Protein AF-A0A1I4P5F8-F1 (afdb_monomer)

Sequence (119 aa):
MKHSLLSLALTGASFCAFPVMANEITGAVLLTMISGQSYDCVQGQIPLEWHVSEISPDATTVGYTAVVRGKTVAAEYEITSNGRLSSDGYGAERIVEQNPDGSLTVTRADGKAMVCISR

Solvent-accessible surface area (backbone atoms only — not comparable to full-atom values): 6926 Å² total; per-residue (Å²): 141,80,90,81,83,85,79,81,81,81,79,77,79,78,74,77,76,69,79,75,68,62,43,78,49,40,36,72,64,36,49,65,69,44,40,56,34,40,24,52,26,35,45,87,89,44,62,28,40,42,36,31,42,74,61,59,100,82,56,61,56,43,51,32,38,35,34,49,87,89,42,80,46,78,52,57,26,40,54,45,99,80,31,31,45,18,69,67,91,78,67,50,43,37,50,37,25,45,37,88,88,68,32,34,41,43,32,39,71,87,71,55,50,30,46,28,36,77,109

Nearest PDB structures (foldseek):
  2o62-assembly2_B  TM=4.587E-01  e=2.966E-01  Nostoc punctiforme PCC 73102
  6uxd-assembly2_B  TM=4.307E-01  e=2.530E-01  Chl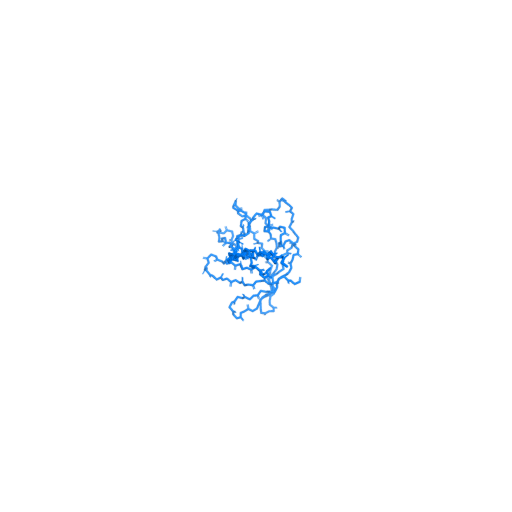amydia trachomatis L2/434/Bu
  2o62-assembly1_A  TM=3.510E-01  e=2.530E-01  Nostoc punctiforme PCC 73102
  5ixg-assembly1_A  TM=3.265E-01  e=4.175E+00  Burkholderia cenocepacia PC184
  7sa7-assembly1_A  TM=2.501E-01  e=3.379E+00  Homo sapiens

Organism: NCBI:txid254406

Structure (mmCIF, N/CA/C/O backbone):
data_AF-A0A1I4P5F8-F1
#
_entry.id   AF-A0A1I4P5F8-F1
#
loop_
_atom_site.group_PDB
_atom_site.id
_atom_site.type_symbol
_atom_site.label_atom_id
_atom_site.label_alt_id
_atom_site.label_comp_id
_atom_site.label_asym_id
_atom_site.label_entity_id
_atom_site.label_seq_id
_atom_site.pdbx_PDB_ins_code
_atom_site.Cartn_x
_atom_site.Cartn_y
_atom_site.Cartn_z
_atom_site.occupancy
_atom_site.B_iso_or_equiv
_atom_site.auth_seq_id
_atom_site.auth_comp_id
_atom_site.auth_asym_id
_atom_site.auth_atom_id
_atom_site.pdbx_PDB_model_num
ATOM 1 N N . MET A 1 1 ? -6.225 63.981 -40.817 1.00 42.44 1 MET A N 1
ATOM 2 C CA . MET A 1 1 ? -5.549 62.910 -41.591 1.00 42.44 1 MET A CA 1
ATOM 3 C C . MET A 1 1 ? -4.356 62.487 -40.743 1.00 42.44 1 MET A C 1
ATOM 5 O O . MET A 1 1 ? -3.586 63.361 -40.403 1.00 42.44 1 MET A O 1
ATOM 9 N N . LYS A 1 2 ? -4.180 61.266 -40.242 1.00 41.12 2 LYS A N 1
ATOM 10 C CA . LYS A 1 2 ? -4.348 59.945 -40.846 1.00 41.12 2 LYS A CA 1
ATOM 11 C C . LYS A 1 2 ? -4.390 58.941 -39.675 1.00 41.12 2 LYS A C 1
ATOM 13 O 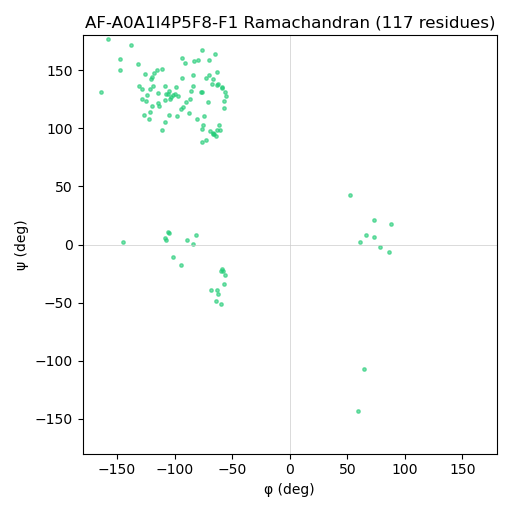O . LYS A 1 2 ? -3.564 59.034 -38.775 1.00 41.12 2 LYS A O 1
ATOM 18 N N . HIS A 1 3 ? -5.380 58.055 -39.669 1.00 40.22 3 HIS A N 1
ATOM 19 C CA . HIS A 1 3 ? -5.518 56.980 -38.686 1.00 40.22 3 HIS A CA 1
ATOM 20 C C . HIS A 1 3 ? -4.515 55.873 -39.034 1.00 40.22 3 HIS A C 1
ATOM 22 O O . HIS A 1 3 ? -4.489 55.451 -40.189 1.00 40.22 3 HIS A O 1
ATOM 28 N N . SER A 1 4 ? -3.736 55.388 -38.066 1.00 47.16 4 SER A N 1
ATOM 29 C CA . SER A 1 4 ? -3.004 54.123 -38.201 1.00 47.16 4 SER A CA 1
ATOM 30 C C . SER A 1 4 ? -3.337 53.222 -37.020 1.00 47.16 4 SER A C 1
ATOM 32 O O . SER A 1 4 ? -3.013 53.513 -35.872 1.00 47.16 4 SER A O 1
ATOM 34 N N . LEU A 1 5 ? -4.052 52.156 -37.357 1.00 46.88 5 LEU A N 1
ATOM 35 C CA . LEU A 1 5 ? -4.568 51.098 -36.503 1.00 46.88 5 LEU A CA 1
ATOM 36 C C . LEU A 1 5 ? -3.419 50.205 -36.011 1.00 46.88 5 LEU A C 1
ATOM 38 O O . LEU A 1 5 ? -2.717 49.602 -36.823 1.00 46.88 5 LEU A O 1
ATOM 42 N N . LEU A 1 6 ? -3.256 50.081 -34.691 1.00 44.59 6 LEU A N 1
ATOM 43 C CA . LEU A 1 6 ? -2.498 48.985 -34.086 1.00 44.59 6 LEU A CA 1
ATOM 44 C C . LEU A 1 6 ? -3.350 47.712 -34.182 1.00 44.59 6 LEU A C 1
ATOM 46 O O . LEU A 1 6 ? -4.373 47.593 -33.510 1.00 44.59 6 LEU A O 1
ATOM 50 N N . SER A 1 7 ? -2.936 46.764 -35.021 1.00 47.62 7 SER A N 1
ATOM 51 C CA . SER A 1 7 ? -3.503 45.414 -35.023 1.00 47.62 7 SER A CA 1
ATOM 52 C C . SER A 1 7 ? -2.857 44.603 -33.900 1.00 47.62 7 SER A C 1
ATOM 54 O O . SER A 1 7 ? -1.684 44.246 -33.987 1.00 47.62 7 SER A O 1
ATOM 56 N N . LEU A 1 8 ? -3.618 44.332 -32.838 1.00 45.34 8 LEU A N 1
ATOM 57 C CA . LEU A 1 8 ? -3.271 43.346 -31.817 1.00 45.34 8 LEU A CA 1
ATOM 58 C C . LEU A 1 8 ? -3.527 41.950 -32.409 1.00 45.34 8 LEU A C 1
ATOM 60 O O . LEU A 1 8 ? -4.673 41.519 -32.527 1.00 45.34 8 LEU A O 1
ATOM 64 N N . ALA A 1 9 ? -2.469 41.248 -32.811 1.00 47.88 9 ALA A N 1
ATOM 65 C CA . ALA A 1 9 ? -2.553 39.823 -33.103 1.00 47.88 9 ALA A CA 1
ATOM 66 C C . ALA A 1 9 ? -2.600 39.069 -31.766 1.00 47.88 9 ALA A C 1
ATOM 68 O O . ALA A 1 9 ? -1.581 38.889 -31.101 1.00 47.88 9 ALA A O 1
ATOM 69 N N . LEU A 1 10 ? -3.805 38.683 -31.346 1.00 48.75 10 LEU A N 1
ATOM 70 C CA . LEU A 1 10 ? -4.019 37.798 -30.207 1.00 48.75 10 LEU A CA 1
ATOM 71 C C . LEU A 1 10 ? -3.686 36.370 -30.663 1.00 48.75 10 LEU A C 1
ATOM 73 O O . LEU A 1 10 ? -4.539 35.648 -31.177 1.00 48.75 10 LEU A O 1
ATOM 77 N N . THR A 1 11 ? -2.419 35.978 -30.549 1.00 57.03 11 THR A N 1
ATOM 78 C CA . THR A 1 11 ? -1.999 34.595 -30.791 1.00 57.03 11 THR A CA 1
ATOM 79 C C . THR A 1 11 ? -2.570 33.738 -29.667 1.00 57.03 11 THR A C 1
ATOM 81 O O . THR A 1 11 ? -2.039 33.704 -28.558 1.00 57.03 11 THR A O 1
ATOM 84 N N . GLY A 1 12 ? -3.704 33.092 -29.935 1.00 50.75 12 GLY A N 1
ATOM 85 C CA . GLY A 1 12 ? -4.300 32.109 -29.045 1.00 50.75 12 GLY A CA 1
ATOM 86 C C . GLY A 1 12 ? -3.339 30.941 -28.864 1.00 50.75 12 GLY A C 1
ATOM 87 O O . GLY A 1 12 ? -3.218 30.086 -29.739 1.00 50.75 12 GLY A O 1
ATOM 88 N N . ALA A 1 13 ? -2.653 30.904 -27.725 1.00 54.00 13 ALA A N 1
ATOM 89 C CA . ALA A 1 13 ? -2.004 29.698 -27.251 1.00 54.00 13 ALA A CA 1
ATOM 90 C C . ALA A 1 13 ? -3.112 28.693 -26.907 1.00 54.00 13 ALA A C 1
ATOM 92 O O . ALA A 1 13 ? -3.703 28.742 -25.830 1.00 54.00 13 ALA A O 1
ATOM 93 N N . SER A 1 14 ? -3.433 27.804 -27.851 1.00 55.69 14 SER A N 1
ATOM 94 C CA . SER A 1 14 ? -4.128 26.560 -27.527 1.00 55.69 14 SER A CA 1
ATOM 95 C C . SER A 1 14 ? -3.197 25.746 -26.639 1.00 55.69 14 SER A C 1
ATOM 97 O O . SER A 1 14 ? -2.329 25.021 -27.123 1.00 55.69 14 SER A O 1
ATOM 99 N N . PHE A 1 15 ? -3.360 25.897 -25.327 1.00 48.97 15 PHE A N 1
ATOM 100 C CA . PHE A 1 15 ? -2.868 24.923 -24.370 1.00 48.97 15 PHE A CA 1
ATOM 101 C C . PHE A 1 15 ? -3.619 23.625 -24.655 1.00 48.97 15 PHE A C 1
ATOM 103 O O . PHE A 1 15 ? -4.770 23.453 -24.258 1.00 48.97 15 PHE A O 1
ATOM 110 N N . CYS A 1 16 ? -2.979 22.724 -25.398 1.00 44.94 16 CYS A N 1
ATOM 111 C CA . CYS A 1 16 ? -3.368 21.327 -25.396 1.00 44.94 16 CYS A CA 1
ATOM 112 C C . CYS A 1 16 ? -3.192 20.848 -23.953 1.00 44.94 16 CYS A C 1
ATOM 114 O O . CYS A 1 16 ? -2.072 20.593 -23.514 1.00 44.94 16 CYS A O 1
ATOM 116 N N . ALA A 1 17 ? -4.283 20.806 -23.190 1.00 49.22 17 ALA A N 1
ATOM 117 C CA . ALA A 1 17 ? -4.315 20.089 -21.931 1.00 49.22 17 ALA A CA 1
ATOM 118 C C . ALA A 1 17 ? -4.151 18.610 -22.286 1.00 49.22 17 ALA A C 1
ATOM 120 O O . ALA A 1 17 ? -5.106 17.944 -22.685 1.00 49.22 17 ALA A O 1
ATOM 121 N N . PHE A 1 18 ? -2.915 18.115 -22.237 1.00 46.91 18 PHE A N 1
ATOM 122 C CA . PHE A 1 18 ? -2.689 16.680 -22.229 1.00 46.91 18 PHE A CA 1
ATOM 123 C C . PHE A 1 18 ? -3.474 16.119 -21.039 1.00 46.91 18 PHE A C 1
ATOM 125 O O . PHE A 1 18 ? -3.378 16.694 -19.948 1.00 46.91 18 PHE A O 1
ATOM 132 N N . PRO A 1 19 ? -4.275 15.054 -21.216 1.00 51.62 19 PRO A N 1
ATOM 133 C CA . PRO A 1 19 ? -4.864 14.384 -20.073 1.00 51.62 19 PRO A CA 1
ATOM 134 C C . PRO A 1 19 ? -3.702 13.949 -19.181 1.00 51.62 19 PRO A C 1
ATOM 136 O O . PRO A 1 19 ? -2.820 13.209 -19.617 1.00 51.62 19 PRO A O 1
ATOM 139 N N . VAL A 1 20 ? -3.657 14.480 -17.961 1.00 56.75 20 VAL A N 1
ATOM 140 C CA . VAL A 1 20 ? -2.722 14.022 -16.938 1.00 56.75 20 VAL A CA 1
ATOM 141 C C . VAL A 1 20 ? -3.166 12.603 -16.606 1.00 56.75 20 VAL A C 1
ATOM 143 O O . VAL A 1 20 ? -4.155 12.401 -15.907 1.00 56.75 20 VAL A O 1
ATOM 146 N N . MET A 1 21 ? -2.522 11.624 -17.235 1.00 57.53 21 MET A N 1
ATOM 147 C CA . MET A 1 21 ? -2.765 10.211 -16.973 1.00 57.53 21 MET A CA 1
ATOM 148 C C . MET A 1 21 ? -2.300 9.913 -15.544 1.00 57.53 21 MET A C 1
ATOM 150 O O . MET A 1 21 ? -1.304 10.485 -15.092 1.00 57.53 21 MET A O 1
ATOM 154 N N . ALA A 1 22 ? -3.027 9.049 -14.834 1.00 74.06 22 ALA A N 1
ATOM 155 C CA . ALA A 1 22 ? -2.552 8.510 -13.567 1.00 74.06 22 ALA A CA 1
ATOM 156 C C . ALA A 1 22 ? -1.185 7.855 -13.812 1.00 74.06 22 ALA A C 1
ATOM 158 O O . ALA A 1 22 ? -1.026 7.086 -14.761 1.00 74.06 22 ALA A O 1
ATOM 159 N N . ASN A 1 23 ? -0.192 8.230 -13.011 1.00 85.81 23 ASN A N 1
ATOM 160 C CA . ASN A 1 23 ? 1.161 7.708 -13.149 1.00 85.81 23 ASN A CA 1
ATOM 161 C C . ASN A 1 23 ? 1.409 6.700 -12.038 1.00 85.81 23 ASN A C 1
ATOM 163 O O . ASN A 1 23 ? 1.142 6.981 -10.866 1.00 85.81 23 ASN A O 1
ATOM 167 N N . GLU A 1 24 ? 1.949 5.544 -12.413 1.00 93.94 24 GLU A N 1
ATOM 168 C CA . GLU A 1 24 ? 2.453 4.585 -11.443 1.00 93.94 24 GLU A CA 1
ATOM 169 C C . GLU A 1 24 ? 3.548 5.233 -10.584 1.00 93.94 24 GLU A C 1
ATOM 171 O O . GLU A 1 24 ? 4.453 5.899 -11.093 1.00 93.94 24 GLU A O 1
ATOM 176 N N . ILE A 1 25 ? 3.466 5.016 -9.274 1.00 95.00 25 ILE A N 1
ATOM 177 C CA . ILE A 1 25 ? 4.450 5.436 -8.284 1.00 95.00 25 ILE A CA 1
ATOM 178 C C . ILE A 1 25 ? 5.095 4.205 -7.643 1.00 95.00 25 ILE A C 1
ATOM 180 O O . ILE A 1 25 ? 4.420 3.290 -7.174 1.00 95.00 25 ILE A O 1
ATOM 184 N N . THR A 1 26 ? 6.426 4.190 -7.600 1.00 95.00 26 THR A N 1
ATOM 185 C CA . THR A 1 26 ? 7.225 3.101 -7.020 1.00 95.00 26 THR A CA 1
ATOM 186 C C . THR A 1 26 ? 8.396 3.651 -6.204 1.00 95.00 26 THR A C 1
ATOM 188 O O . THR A 1 26 ? 8.677 4.855 -6.193 1.00 95.00 26 THR A O 1
ATOM 191 N N . GLY A 1 27 ? 9.082 2.761 -5.486 1.00 92.69 27 GLY A N 1
ATOM 192 C CA . GLY A 1 27 ? 10.321 3.047 -4.770 1.00 92.69 27 GLY A CA 1
ATOM 193 C C . GLY A 1 27 ? 10.162 4.151 -3.726 1.00 92.69 27 GLY A C 1
ATOM 194 O O . GLY A 1 27 ? 9.126 4.267 -3.075 1.00 92.69 27 GLY A O 1
ATOM 195 N N . ALA A 1 28 ? 11.188 4.990 -3.577 1.00 92.44 28 ALA A N 1
ATOM 196 C CA . ALA A 1 28 ? 11.217 6.045 -2.560 1.00 92.44 28 ALA A CA 1
ATOM 197 C C . ALA A 1 28 ? 10.032 7.027 -2.648 1.00 92.44 28 ALA A C 1
ATOM 199 O O . ALA A 1 28 ? 9.565 7.498 -1.611 1.00 92.44 28 ALA A O 1
ATOM 200 N N . VAL A 1 29 ? 9.531 7.320 -3.855 1.00 93.62 29 VAL A N 1
ATOM 201 C CA . VAL A 1 29 ? 8.364 8.200 -4.048 1.00 93.62 29 VAL A CA 1
ATOM 202 C C . VAL A 1 29 ? 7.122 7.578 -3.418 1.00 93.62 29 VAL A C 1
ATOM 204 O O . VAL A 1 29 ? 6.445 8.238 -2.634 1.00 93.62 29 VAL A O 1
ATOM 207 N N . LEU A 1 30 ? 6.864 6.299 -3.708 1.00 94.81 30 LEU A N 1
ATOM 208 C CA . LEU A 1 30 ? 5.762 5.556 -3.105 1.00 94.81 30 LEU A CA 1
ATOM 209 C C . LEU A 1 30 ? 5.895 5.508 -1.579 1.00 94.81 30 LEU A C 1
ATOM 211 O O . LEU A 1 30 ? 4.957 5.881 -0.883 1.00 94.81 30 LEU A O 1
ATOM 215 N N . LEU A 1 31 ? 7.060 5.103 -1.060 1.00 95.06 31 LEU A N 1
ATOM 216 C CA . LEU A 1 31 ? 7.270 4.946 0.386 1.00 95.06 31 LEU A CA 1
ATOM 217 C C . LEU A 1 31 ? 7.106 6.269 1.141 1.00 95.06 31 LEU A C 1
ATOM 219 O O . LEU A 1 31 ? 6.446 6.307 2.174 1.00 95.06 31 LEU A O 1
ATOM 223 N N . THR A 1 32 ? 7.639 7.366 0.598 1.00 94.94 32 THR A N 1
ATOM 224 C CA . THR A 1 32 ? 7.486 8.703 1.194 1.00 94.94 32 THR A CA 1
ATOM 225 C C . THR A 1 32 ? 6.023 9.127 1.222 1.00 94.94 32 THR A C 1
ATOM 227 O O . THR A 1 32 ? 5.571 9.721 2.195 1.00 94.94 32 THR A O 1
ATOM 230 N N . MET A 1 33 ? 5.277 8.817 0.160 1.00 94.94 33 MET A N 1
ATOM 231 C CA . MET A 1 33 ? 3.880 9.209 0.035 1.00 94.94 33 MET A CA 1
ATOM 232 C C . MET A 1 33 ? 2.970 8.480 1.022 1.00 94.94 33 MET A C 1
ATOM 234 O O . MET A 1 33 ? 2.051 9.099 1.546 1.00 94.94 33 MET A O 1
ATOM 238 N N . ILE A 1 34 ? 3.209 7.187 1.261 1.00 96.44 34 ILE A N 1
ATOM 239 C CA . ILE A 1 34 ? 2.328 6.365 2.101 1.00 96.44 34 ILE A CA 1
ATOM 240 C C . ILE A 1 34 ? 2.774 6.280 3.564 1.00 96.44 34 ILE A C 1
ATOM 242 O O . ILE A 1 34 ? 1.974 5.901 4.411 1.00 96.44 34 ILE A O 1
ATOM 246 N N . S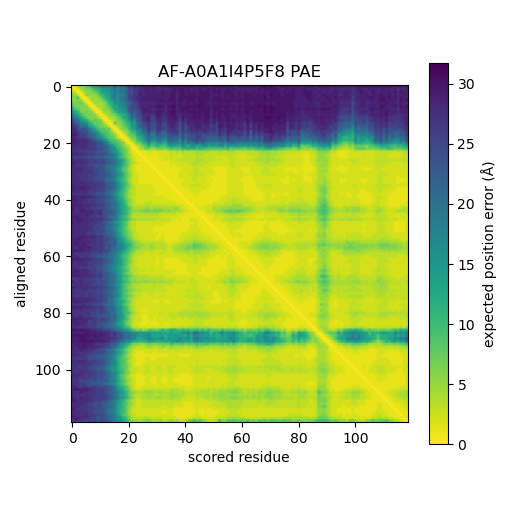ER A 1 35 ? 4.027 6.615 3.884 1.00 97.69 35 SER A N 1
ATOM 247 C CA . SER A 1 35 ? 4.580 6.468 5.236 1.00 97.69 35 SER A CA 1
ATOM 248 C C . SER A 1 35 ? 3.770 7.233 6.285 1.00 97.69 35 SER A C 1
ATOM 250 O O . SER A 1 35 ? 3.596 8.452 6.194 1.00 97.69 35 SER A O 1
ATOM 252 N N . GLY A 1 36 ? 3.300 6.513 7.307 1.00 97.69 36 GLY A N 1
ATOM 253 C CA . GLY A 1 36 ? 2.516 7.078 8.408 1.00 97.69 36 GLY A CA 1
ATOM 254 C C . GLY A 1 36 ? 1.132 7.602 8.004 1.00 97.69 36 GLY A C 1
ATOM 255 O O . GLY A 1 36 ? 0.478 8.262 8.812 1.00 97.69 36 GLY A O 1
ATOM 256 N N . GLN A 1 37 ? 0.685 7.355 6.769 1.00 98.19 37 GLN A N 1
ATOM 257 C CA . GLN A 1 37 ? -0.588 7.861 6.263 1.00 98.19 37 GLN A CA 1
ATOM 258 C C . GLN A 1 37 ? -1.739 6.889 6.515 1.00 98.19 37 GLN A C 1
ATOM 260 O O . GLN A 1 37 ? -1.569 5.674 6.641 1.00 98.19 37 GLN A O 1
ATOM 265 N N . SER A 1 38 ? -2.945 7.449 6.556 1.00 98.25 38 SER A N 1
ATOM 266 C CA . SER A 1 38 ? -4.192 6.687 6.582 1.00 98.25 38 SER A CA 1
ATOM 267 C C . SER A 1 38 ? -5.031 7.043 5.368 1.00 98.25 38 SER A C 1
ATOM 269 O O . SER A 1 38 ? -5.069 8.199 4.956 1.00 98.25 38 SER A O 1
ATOM 271 N N . TYR A 1 39 ? -5.727 6.053 4.827 1.00 98.25 39 TYR A N 1
ATOM 272 C CA . TYR A 1 39 ? -6.547 6.198 3.640 1.00 98.25 39 TYR A CA 1
ATOM 273 C C . TYR A 1 39 ? -7.931 5.607 3.859 1.00 98.25 39 TYR A C 1
ATOM 275 O O . TYR A 1 39 ? -8.069 4.482 4.347 1.00 98.25 39 TYR A O 1
ATOM 283 N N . ASP A 1 40 ? -8.940 6.338 3.403 1.00 97.88 40 ASP A N 1
ATOM 284 C CA . ASP A 1 40 ? -10.280 5.811 3.201 1.00 97.88 40 ASP A CA 1
ATOM 285 C C . ASP A 1 40 ? -10.340 5.211 1.795 1.00 97.88 40 ASP A C 1
ATOM 287 O O . ASP A 1 40 ? -10.211 5.912 0.788 1.00 97.88 40 ASP A O 1
ATOM 291 N N . CYS A 1 41 ? -10.496 3.893 1.719 1.00 97.25 41 CYS A N 1
ATOM 292 C CA . CYS A 1 41 ? -10.439 3.141 0.476 1.00 97.25 41 CYS A CA 1
ATOM 293 C C . CYS A 1 41 ? -11.782 2.490 0.129 1.00 97.25 41 CYS A C 1
ATOM 295 O O . CYS A 1 41 ? -12.555 2.070 0.993 1.00 97.25 41 CYS A O 1
ATOM 297 N N . VAL A 1 42 ? -12.034 2.321 -1.168 1.00 96.38 42 VAL A N 1
ATOM 298 C CA . VAL A 1 42 ? -13.192 1.584 -1.684 1.00 96.38 42 VAL A CA 1
ATOM 299 C C . VAL A 1 42 ? -12.738 0.540 -2.697 1.00 96.38 42 VAL A C 1
ATOM 301 O O . VAL A 1 42 ? -12.096 0.863 -3.694 1.00 96.38 42 VAL A O 1
ATOM 304 N N . GLN A 1 43 ? -13.118 -0.718 -2.465 1.00 92.31 43 GLN A N 1
ATOM 305 C CA . GLN A 1 43 ? -12.963 -1.820 -3.416 1.00 92.31 43 GLN A CA 1
ATOM 306 C C . GLN A 1 43 ? -14.347 -2.248 -3.922 1.00 92.31 43 GLN A C 1
ATOM 308 O O . GLN A 1 43 ? -15.078 -2.988 -3.256 1.00 92.31 43 GLN A O 1
ATOM 313 N N . GLY A 1 44 ? -14.739 -1.765 -5.103 1.00 90.25 44 GLY A N 1
ATOM 314 C CA . GLY A 1 44 ? -16.103 -1.940 -5.607 1.00 90.25 44 GLY A CA 1
ATOM 315 C C . GLY A 1 44 ? -17.121 -1.221 -4.715 1.00 90.25 44 GLY A C 1
ATOM 316 O O . GLY A 1 44 ? -17.194 -0.001 -4.731 1.00 90.25 44 GLY A O 1
ATOM 317 N N . GLN A 1 45 ? -17.901 -1.970 -3.932 1.00 90.75 45 GLN A N 1
ATOM 318 C CA . GLN A 1 45 ? -18.857 -1.424 -2.949 1.00 90.75 45 GLN A CA 1
ATOM 319 C C . GLN A 1 45 ? -18.410 -1.635 -1.495 1.00 90.75 45 GLN A C 1
ATOM 321 O O . GLN A 1 45 ? -19.177 -1.393 -0.566 1.00 90.75 45 GLN A O 1
ATOM 326 N N . ILE A 1 46 ? -17.201 -2.157 -1.281 1.00 93.25 46 ILE A N 1
ATOM 327 C CA . ILE A 1 46 ? -16.699 -2.490 0.050 1.00 93.25 46 ILE A CA 1
ATOM 328 C C . ILE A 1 46 ? -15.805 -1.341 0.525 1.00 93.25 46 ILE A C 1
ATOM 330 O O . ILE A 1 46 ? -14.713 -1.185 -0.029 1.00 93.25 46 ILE A O 1
ATOM 334 N N . PRO A 1 47 ? -16.232 -0.555 1.531 1.00 95.25 47 PRO A N 1
ATOM 335 C CA . PRO A 1 47 ? -15.348 0.402 2.175 1.00 95.25 47 PRO A CA 1
ATOM 336 C C . PRO A 1 47 ? -14.334 -0.335 3.054 1.00 95.25 47 PRO A C 1
ATOM 338 O O . PRO A 1 47 ? -14.659 -1.345 3.697 1.00 95.25 47 PRO A O 1
ATOM 341 N N . LEU A 1 48 ? -13.113 0.184 3.084 1.00 95.38 48 LEU A N 1
ATOM 342 C CA . LEU A 1 48 ? -12.066 -0.238 3.998 1.00 95.38 48 LEU A CA 1
ATOM 343 C C . LEU A 1 48 ? -11.169 0.939 4.367 1.00 95.38 48 LEU A C 1
ATOM 345 O O . LEU A 1 48 ? -10.957 1.835 3.561 1.00 95.38 48 LEU A O 1
ATOM 349 N N . GLU A 1 49 ? -10.613 0.906 5.567 1.00 97.12 49 GLU A N 1
ATOM 350 C CA . GLU A 1 49 ? -9.583 1.855 5.989 1.00 97.12 49 GLU A CA 1
ATOM 351 C C . GLU A 1 49 ? -8.225 1.182 5.819 1.00 97.12 49 GLU A C 1
ATOM 353 O O . GLU A 1 49 ? -8.077 0.013 6.180 1.00 97.12 49 GLU A O 1
ATOM 358 N N . TRP A 1 50 ? -7.243 1.891 5.271 1.00 96.81 50 TRP A N 1
ATOM 359 C CA . TRP A 1 50 ? -5.869 1.416 5.134 1.00 96.81 50 TRP A CA 1
ATOM 360 C C . TRP A 1 50 ? -4.934 2.370 5.868 1.00 96.81 50 TRP A C 1
ATOM 362 O O . TRP A 1 50 ? -4.803 3.527 5.488 1.00 96.81 50 TRP A O 1
ATOM 372 N N . HIS A 1 51 ? -4.292 1.894 6.928 1.00 98.00 51 HIS A N 1
ATOM 373 C CA . HIS A 1 51 ? -3.341 2.667 7.716 1.00 98.00 51 HIS A CA 1
ATOM 374 C C . HIS A 1 51 ? -1.947 2.080 7.553 1.00 98.00 51 HIS A C 1
ATOM 376 O O . HIS A 1 51 ? -1.718 0.917 7.891 1.00 98.00 51 HIS A O 1
ATOM 382 N N . VAL A 1 52 ? -1.024 2.880 7.041 1.00 97.75 52 VAL A N 1
ATOM 383 C CA . VAL A 1 52 ? 0.362 2.492 6.807 1.00 97.75 52 VAL A CA 1
ATOM 384 C C . VAL A 1 52 ? 1.206 3.022 7.954 1.00 97.75 52 VAL A C 1
ATOM 386 O O . VAL A 1 52 ? 1.125 4.196 8.311 1.00 97.75 52 VAL A O 1
ATOM 389 N N . SER A 1 53 ? 2.009 2.148 8.553 1.00 97.31 53 SER A N 1
ATOM 390 C CA . SER A 1 53 ? 2.942 2.545 9.604 1.00 97.31 53 SER A CA 1
ATOM 391 C C . SER A 1 53 ? 4.009 3.498 9.058 1.00 97.31 53 SER A C 1
ATOM 393 O O . SER A 1 53 ? 4.202 3.613 7.847 1.00 97.31 53 SER A O 1
ATOM 395 N N . GLU A 1 54 ? 4.720 4.197 9.939 1.00 97.56 54 GLU A N 1
ATOM 396 C CA . GLU A 1 54 ? 5.915 4.932 9.515 1.00 97.56 54 GLU A CA 1
ATOM 397 C C . GLU A 1 54 ? 6.935 3.969 8.892 1.00 97.56 54 GLU A C 1
ATOM 399 O O . GLU A 1 54 ? 7.178 2.876 9.409 1.00 97.56 54 GLU A O 1
ATOM 404 N N . ILE A 1 55 ? 7.513 4.373 7.762 1.00 96.44 55 ILE A N 1
ATOM 405 C CA . ILE A 1 55 ? 8.440 3.562 6.975 1.00 96.44 55 ILE A CA 1
ATOM 406 C C . ILE A 1 55 ? 9.843 4.139 7.140 1.00 96.44 55 ILE A C 1
ATOM 408 O O . ILE A 1 55 ? 10.085 5.312 6.854 1.00 96.44 55 ILE A O 1
ATOM 412 N N . SER A 1 56 ? 10.785 3.301 7.573 1.00 91.31 56 SER A N 1
ATOM 413 C CA . SER A 1 56 ? 12.199 3.679 7.615 1.00 91.31 56 SER A CA 1
ATOM 414 C C . SER A 1 56 ? 12.776 3.802 6.194 1.00 91.31 56 SER A C 1
ATOM 416 O O . SER A 1 56 ? 12.406 3.008 5.327 1.00 91.31 56 SER A O 1
ATOM 418 N N . PRO A 1 57 ? 13.718 4.726 5.923 1.00 82.56 57 PRO A N 1
ATOM 419 C CA . PRO A 1 57 ? 14.351 4.858 4.605 1.00 82.56 57 PRO A CA 1
ATOM 420 C C . PRO A 1 57 ? 15.057 3.593 4.087 1.00 82.56 57 PRO A C 1
ATOM 422 O O . PRO A 1 57 ? 15.267 3.463 2.884 1.00 82.56 57 PRO A O 1
ATOM 425 N N . ASP A 1 58 ? 15.442 2.683 4.982 1.00 86.38 58 ASP A N 1
ATOM 426 C CA . ASP A 1 58 ? 16.104 1.404 4.705 1.00 86.38 58 ASP A CA 1
ATOM 427 C C . ASP A 1 58 ? 15.173 0.187 4.859 1.00 86.38 58 ASP A C 1
ATOM 429 O O . ASP A 1 58 ? 15.633 -0.956 4.831 1.00 86.38 58 ASP A O 1
ATOM 433 N N . ALA A 1 59 ? 13.865 0.413 5.023 1.00 90.88 59 ALA A N 1
ATOM 434 C CA . ALA A 1 59 ? 12.901 -0.659 5.206 1.00 90.88 59 ALA A CA 1
ATOM 435 C C . ALA A 1 59 ? 12.826 -1.568 3.969 1.00 90.88 59 ALA A C 1
ATOM 437 O O . ALA A 1 59 ? 12.778 -1.105 2.829 1.00 90.88 59 ALA A O 1
ATOM 438 N N . THR A 1 60 ? 12.764 -2.878 4.206 1.00 92.56 60 THR A N 1
ATOM 439 C CA . THR A 1 60 ? 12.479 -3.901 3.185 1.00 92.56 60 THR A CA 1
ATOM 440 C C . THR A 1 60 ? 11.034 -4.396 3.249 1.00 92.56 60 THR A C 1
ATOM 442 O O . THR A 1 60 ? 10.566 -5.067 2.328 1.00 92.56 60 THR A O 1
ATOM 445 N N . THR A 1 61 ? 10.314 -4.029 4.310 1.00 94.12 61 THR A N 1
ATOM 446 C CA . THR A 1 61 ? 8.897 -4.315 4.513 1.00 94.12 61 THR A CA 1
ATOM 447 C C . THR A 1 61 ? 8.136 -3.056 4.929 1.00 94.12 61 THR A C 1
ATOM 449 O O . THR A 1 61 ? 8.703 -2.112 5.477 1.00 94.12 61 THR A O 1
ATOM 452 N N . VAL A 1 62 ? 6.833 -3.031 4.655 1.00 95.31 62 VAL A N 1
ATOM 453 C CA . VAL A 1 62 ? 5.920 -1.943 5.026 1.00 95.31 62 VAL A CA 1
ATOM 454 C C . VAL A 1 62 ? 4.795 -2.512 5.877 1.00 95.31 62 VAL A C 1
ATOM 456 O O . VAL A 1 62 ? 3.908 -3.196 5.363 1.00 95.31 62 VAL A O 1
ATOM 459 N N . GLY A 1 63 ? 4.820 -2.212 7.173 1.00 96.00 63 GLY A N 1
ATOM 460 C CA . GLY A 1 63 ? 3.732 -2.546 8.086 1.00 96.00 63 GLY A CA 1
ATOM 461 C C . GLY A 1 63 ? 2.470 -1.745 7.777 1.00 96.00 63 GLY A C 1
ATOM 462 O O . GLY A 1 63 ? 2.527 -0.544 7.500 1.00 96.00 63 GLY A O 1
ATOM 463 N N . TYR A 1 64 ? 1.316 -2.404 7.821 1.00 95.88 64 TYR A N 1
ATOM 464 C CA . TYR A 1 64 ? 0.027 -1.740 7.697 1.00 95.88 64 TYR A CA 1
ATOM 465 C C . TYR A 1 64 ? -1.059 -2.438 8.512 1.00 95.88 64 TYR A C 1
ATOM 467 O O . TYR A 1 64 ? -0.990 -3.626 8.838 1.00 95.88 64 TYR A O 1
ATOM 475 N N . THR A 1 65 ? -2.120 -1.691 8.792 1.00 96.75 65 THR A N 1
ATOM 476 C CA . THR A 1 65 ? -3.397 -2.244 9.232 1.00 96.75 65 THR A CA 1
ATOM 477 C C . THR A 1 65 ? -4.484 -1.906 8.224 1.00 96.75 65 THR A C 1
ATOM 479 O O . THR A 1 65 ? -4.433 -0.878 7.548 1.00 96.75 65 THR A O 1
ATOM 482 N N . ALA A 1 66 ? -5.459 -2.795 8.084 1.00 94.69 66 ALA A N 1
ATOM 483 C CA . ALA A 1 66 ? -6.644 -2.566 7.280 1.00 94.69 66 ALA A CA 1
ATOM 484 C C . ALA A 1 66 ? -7.897 -2.868 8.100 1.00 94.69 66 ALA 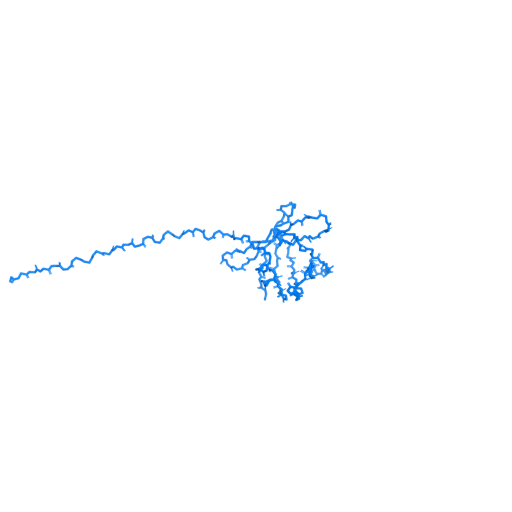A C 1
ATOM 486 O O . ALA A 1 66 ? -7.976 -3.917 8.743 1.00 94.69 66 ALA A O 1
ATOM 487 N N . VAL A 1 67 ? -8.889 -1.982 8.057 1.00 96.00 67 VAL A N 1
ATOM 488 C CA . VAL A 1 67 ? -10.204 -2.218 8.659 1.00 96.00 67 VAL A CA 1
ATOM 489 C C . VAL A 1 67 ? -11.190 -2.520 7.547 1.00 96.00 67 VAL A C 1
ATOM 491 O O . VAL A 1 67 ? -11.541 -1.644 6.766 1.00 96.00 67 VAL A O 1
ATOM 494 N N . VAL A 1 68 ? -11.668 -3.760 7.471 1.00 93.44 68 VAL A N 1
ATOM 495 C CA . VAL A 1 68 ? -12.646 -4.184 6.461 1.00 93.44 68 VAL A CA 1
ATOM 496 C C . VAL A 1 68 ? -13.894 -4.671 7.178 1.00 93.44 68 VAL A C 1
ATOM 498 O O . VAL A 1 68 ? -13.839 -5.629 7.951 1.00 93.44 68 VAL A O 1
ATOM 501 N N . ARG A 1 69 ? -15.041 -4.023 6.935 1.00 92.81 69 ARG A N 1
ATOM 502 C CA . ARG A 1 69 ? -16.321 -4.360 7.598 1.00 92.81 69 ARG A CA 1
ATOM 503 C C . ARG A 1 69 ? -16.199 -4.407 9.134 1.00 92.81 69 ARG A C 1
ATOM 505 O O . ARG A 1 69 ? -16.696 -5.332 9.773 1.00 92.81 69 ARG A O 1
ATOM 512 N N . GLY A 1 70 ? -15.488 -3.434 9.707 1.00 91.94 70 GLY A N 1
ATOM 513 C CA . GLY A 1 70 ? -15.262 -3.316 11.152 1.00 91.94 70 GLY A CA 1
ATOM 514 C C . GLY A 1 70 ? -14.279 -4.331 11.746 1.00 91.94 70 GLY A C 1
ATOM 515 O O . GLY A 1 70 ? -14.139 -4.387 12.964 1.00 91.94 70 GLY A O 1
ATOM 516 N N . LYS A 1 71 ? -13.606 -5.144 10.923 1.00 95.50 71 LYS A N 1
ATOM 517 C CA . LYS A 1 71 ? -12.558 -6.068 11.373 1.00 95.50 71 LYS A CA 1
ATOM 518 C C . LYS A 1 71 ? -11.187 -5.526 11.006 1.00 95.50 71 LYS A C 1
ATOM 520 O O . LYS A 1 71 ? -10.930 -5.286 9.829 1.00 95.50 71 LYS A O 1
ATOM 525 N N . THR A 1 72 ? -10.317 -5.403 12.001 1.00 95.94 72 THR A N 1
ATOM 526 C CA . THR A 1 72 ? -8.925 -4.994 11.808 1.00 95.94 72 THR A CA 1
ATOM 527 C C . THR A 1 72 ? -8.053 -6.195 11.467 1.00 95.94 72 THR A C 1
ATOM 529 O O . THR A 1 72 ? -8.103 -7.225 12.138 1.00 95.94 72 THR A O 1
ATOM 532 N N . VAL A 1 73 ? -7.233 -6.041 10.435 1.00 93.69 73 VAL A N 1
ATOM 533 C CA . VAL A 1 73 ? -6.174 -6.968 10.035 1.00 93.69 73 VAL A CA 1
ATOM 534 C C . VAL A 1 73 ? -4.859 -6.202 10.069 1.00 93.69 73 VAL A C 1
ATOM 536 O O . VAL A 1 73 ? -4.802 -5.089 9.560 1.00 93.69 73 VAL A O 1
ATOM 539 N N . ALA A 1 74 ? -3.818 -6.785 10.657 1.00 94.50 74 ALA A N 1
ATOM 540 C CA . ALA A 1 74 ? -2.452 -6.275 10.579 1.00 94.50 74 ALA A CA 1
ATOM 541 C C . ALA A 1 74 ? -1.631 -7.198 9.677 1.00 94.50 74 ALA A C 1
ATOM 543 O O . ALA A 1 74 ? -1.773 -8.421 9.761 1.00 94.50 74 ALA A O 1
ATOM 544 N N . ALA A 1 75 ? -0.820 -6.619 8.800 1.00 92.19 75 ALA A N 1
ATOM 545 C CA . ALA A 1 75 ? 0.012 -7.351 7.857 1.00 92.19 75 ALA A CA 1
ATOM 546 C C . ALA A 1 75 ? 1.189 -6.482 7.396 1.00 92.19 75 ALA A C 1
ATOM 548 O O . ALA A 1 75 ? 1.299 -5.309 7.752 1.00 92.19 75 ALA A O 1
ATOM 549 N N . GLU A 1 76 ? 2.060 -7.069 6.585 1.00 92.94 76 GLU A N 1
ATOM 550 C CA . GLU A 1 76 ? 3.201 -6.387 5.990 1.00 92.94 76 GLU A CA 1
ATOM 551 C C . GLU A 1 76 ? 3.169 -6.560 4.473 1.00 92.94 76 GLU A C 1
ATOM 553 O O . GLU A 1 76 ? 2.713 -7.585 3.957 1.00 92.94 76 GLU A O 1
ATOM 558 N N . TYR A 1 77 ? 3.631 -5.540 3.757 1.00 93.69 77 TYR A N 1
ATOM 559 C CA . TYR A 1 77 ? 4.069 -5.692 2.377 1.00 93.69 77 TYR A CA 1
ATOM 560 C C . TYR A 1 77 ? 5.575 -5.934 2.350 1.00 93.69 77 TYR A C 1
ATOM 562 O O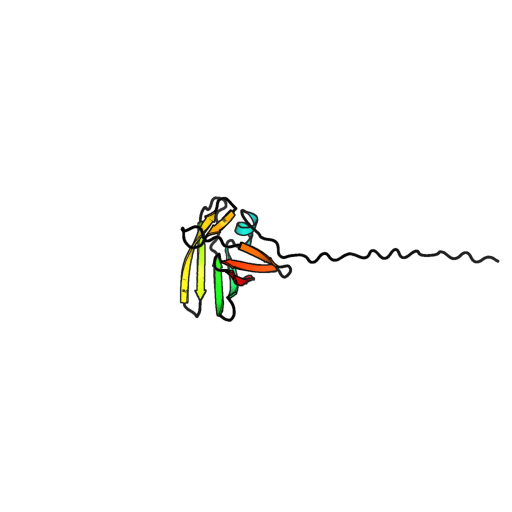 . TYR A 1 77 ? 6.305 -5.300 3.104 1.00 93.69 77 TYR A O 1
ATOM 570 N N . GLU A 1 78 ? 6.051 -6.770 1.436 1.00 93.69 78 GLU A N 1
ATOM 571 C CA . GLU A 1 78 ? 7.457 -6.770 1.028 1.00 93.69 78 GLU A CA 1
ATOM 572 C C . GLU A 1 78 ? 7.681 -5.708 -0.050 1.00 93.69 78 GLU A C 1
ATOM 574 O O . GLU A 1 78 ? 6.805 -5.470 -0.888 1.00 93.69 78 GLU A O 1
ATOM 579 N N . ILE A 1 79 ? 8.858 -5.086 -0.053 1.00 92.56 79 ILE A N 1
ATOM 580 C CA . ILE A 1 79 ? 9.274 -4.170 -1.116 1.00 92.56 79 ILE A CA 1
ATOM 581 C C . ILE A 1 79 ? 10.059 -4.966 -2.160 1.00 92.56 79 ILE A C 1
ATOM 583 O O . ILE A 1 79 ? 11.109 -5.537 -1.867 1.00 92.56 79 ILE A O 1
ATOM 587 N N . THR A 1 80 ? 9.554 -5.014 -3.393 1.00 91.81 80 THR A N 1
ATOM 588 C CA . THR A 1 80 ? 10.222 -5.737 -4.485 1.00 91.81 80 THR A CA 1
ATOM 589 C C . THR A 1 80 ? 11.422 -4.962 -5.022 1.00 91.81 80 THR A C 1
ATOM 591 O O . THR A 1 80 ? 11.575 -3.763 -4.784 1.00 91.81 80 THR A O 1
ATOM 594 N N . SER A 1 81 ? 12.266 -5.618 -5.825 1.00 90.44 81 SER A N 1
ATOM 595 C CA . SER A 1 81 ? 13.403 -4.964 -6.492 1.00 90.44 81 SER A CA 1
ATOM 596 C C . SER A 1 81 ? 12.993 -3.809 -7.413 1.00 90.44 81 SER A C 1
ATOM 598 O O . SER A 1 81 ? 13.812 -2.944 -7.707 1.00 90.44 81 SER A O 1
ATOM 600 N N . ASN A 1 82 ? 11.734 -3.785 -7.859 1.00 90.12 82 ASN A N 1
ATOM 601 C CA . ASN A 1 82 ? 11.171 -2.715 -8.683 1.00 90.12 82 ASN A CA 1
ATOM 602 C C . ASN A 1 82 ? 10.562 -1.580 -7.835 1.00 90.12 82 ASN A C 1
ATOM 604 O O . ASN A 1 82 ? 9.962 -0.654 -8.378 1.00 90.12 82 ASN A O 1
ATOM 608 N N . GLY A 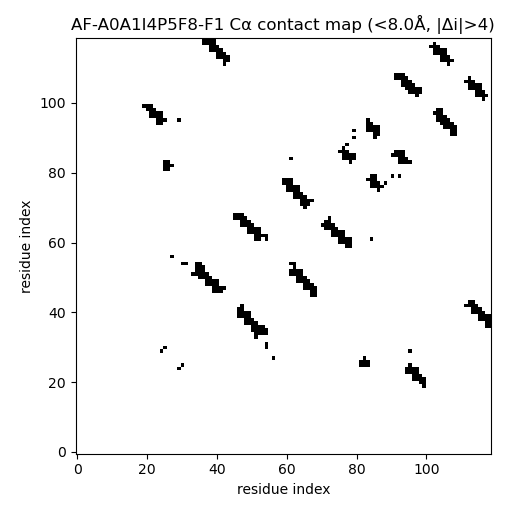1 83 ? 10.681 -1.656 -6.505 1.00 91.75 83 GLY A N 1
ATOM 609 C CA . GLY A 1 83 ? 10.124 -0.681 -5.574 1.00 91.75 83 GLY A CA 1
ATOM 610 C C . GLY A 1 83 ? 8.605 -0.767 -5.424 1.00 91.75 83 GLY A C 1
ATOM 611 O O . GLY A 1 83 ? 7.984 0.217 -5.027 1.00 91.75 83 GLY A O 1
ATOM 612 N N . ARG A 1 84 ? 7.988 -1.902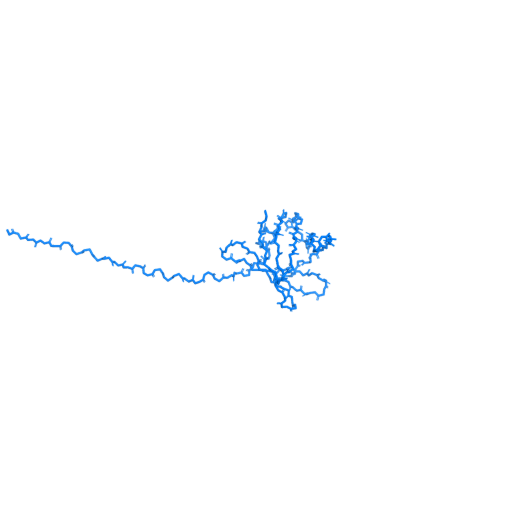 -5.768 1.00 93.44 84 ARG A N 1
ATOM 613 C CA . ARG A 1 84 ? 6.548 -2.133 -5.592 1.00 93.44 84 ARG A CA 1
ATOM 614 C C . ARG A 1 84 ? 6.263 -2.823 -4.265 1.00 93.44 84 ARG A C 1
ATOM 616 O O . ARG A 1 84 ? 7.138 -3.465 -3.692 1.00 93.44 84 ARG A O 1
ATOM 623 N N . LEU A 1 85 ? 5.018 -2.723 -3.809 1.00 93.75 85 LEU A N 1
ATOM 624 C CA . LEU A 1 85 ? 4.526 -3.473 -2.654 1.00 93.75 85 LEU A CA 1
ATOM 625 C C . LEU A 1 85 ? 4.088 -4.875 -3.093 1.00 93.75 85 LEU A C 1
ATOM 627 O O . LEU A 1 85 ? 3.382 -5.006 -4.089 1.00 93.75 85 LEU A O 1
ATOM 631 N N . SER A 1 86 ? 4.431 -5.911 -2.333 1.00 91.62 86 SER A N 1
ATOM 632 C CA . SER A 1 86 ? 3.995 -7.300 -2.536 1.00 91.62 86 SER A CA 1
ATOM 633 C C . SER A 1 86 ? 3.318 -7.812 -1.268 1.00 91.62 86 SER A C 1
ATOM 635 O O . SER A 1 86 ? 3.856 -7.648 -0.179 1.00 91.62 86 SER A O 1
ATOM 637 N N . SER A 1 87 ? 2.107 -8.371 -1.370 1.00 78.56 87 SER A N 1
ATOM 638 C CA . SER A 1 87 ? 1.241 -8.603 -0.195 1.00 78.56 87 SER A CA 1
ATOM 639 C C . SER A 1 87 ? 1.120 -10.049 0.275 1.00 78.56 87 SER A C 1
ATOM 641 O O . SER A 1 87 ? 0.211 -10.352 1.044 1.00 78.56 87 SER A O 1
ATOM 643 N N . ASP A 1 88 ? 1.936 -10.960 -0.241 1.00 63.75 88 ASP A N 1
ATOM 644 C CA . ASP A 1 88 ? 1.763 -12.388 0.026 1.00 63.75 88 ASP A CA 1
ATOM 645 C C . ASP A 1 88 ? 3.061 -13.193 0.129 1.00 63.75 88 ASP A C 1
ATOM 647 O O . ASP A 1 88 ? 2.984 -14.404 0.301 1.00 63.75 88 ASP A O 1
ATOM 651 N N . GLY A 1 89 ? 4.241 -12.571 0.026 1.00 52.22 89 GLY A N 1
ATOM 652 C CA . GLY A 1 89 ? 5.521 -13.299 -0.009 1.00 52.22 89 GLY A CA 1
ATOM 653 C C . GLY A 1 89 ? 5.657 -14.263 -1.203 1.00 52.22 89 GLY A C 1
ATOM 654 O O . GLY A 1 89 ? 6.665 -14.953 -1.334 1.00 52.22 89 GLY A O 1
ATOM 655 N N . TYR A 1 90 ? 4.657 -14.306 -2.095 1.00 56.91 90 TYR A N 1
ATOM 656 C CA . TYR A 1 90 ? 4.627 -15.091 -3.331 1.00 56.91 90 TYR A CA 1
ATOM 657 C C . TYR A 1 90 ? 4.784 -14.198 -4.574 1.00 56.91 90 TYR A C 1
ATOM 659 O O . TYR A 1 90 ? 4.746 -14.694 -5.700 1.00 56.91 90 TYR A O 1
ATOM 667 N N . GLY A 1 91 ? 5.002 -12.891 -4.380 1.00 60.38 91 GLY A N 1
ATOM 668 C CA . GLY A 1 91 ? 5.337 -11.942 -5.440 1.00 60.38 91 GLY A CA 1
ATOM 669 C C . GLY A 1 91 ? 4.133 -11.306 -6.133 1.00 60.38 91 GLY A C 1
ATOM 670 O O . GLY A 1 91 ? 4.295 -10.768 -7.229 1.00 60.38 91 GLY A O 1
ATOM 671 N N . ALA A 1 92 ? 2.931 -11.341 -5.543 1.00 82.25 92 ALA A N 1
ATOM 672 C CA . ALA A 1 92 ? 1.798 -10.606 -6.097 1.00 82.25 92 ALA A CA 1
ATOM 673 C C . ALA A 1 92 ? 1.967 -9.101 -5.849 1.00 82.25 92 ALA A C 1
ATOM 675 O O . ALA A 1 92 ? 1.526 -8.550 -4.832 1.00 82.25 92 ALA A O 1
ATOM 676 N N . GLU A 1 93 ? 2.610 -8.442 -6.811 1.00 89.69 93 GLU A N 1
ATOM 677 C CA . GLU A 1 93 ? 2.846 -7.007 -6.778 1.00 89.69 93 GLU A CA 1
ATOM 678 C C . GLU A 1 93 ? 1.537 -6.208 -6.808 1.00 89.69 93 GLU A C 1
ATOM 680 O O . GLU A 1 93 ? 0.528 -6.589 -7.415 1.00 89.69 93 GLU A O 1
ATOM 685 N N . ARG A 1 94 ? 1.577 -5.055 -6.146 1.00 91.50 94 ARG A N 1
ATOM 686 C CA . ARG A 1 94 ? 0.576 -4.006 -6.236 1.00 91.50 94 ARG A CA 1
ATOM 687 C C . ARG A 1 94 ? 1.104 -2.913 -7.144 1.00 91.50 94 ARG A C 1
ATOM 689 O O . ARG A 1 94 ? 2.202 -2.401 -6.932 1.00 91.50 94 ARG A O 1
ATOM 696 N N . ILE A 1 95 ? 0.290 -2.543 -8.120 1.00 94.19 95 ILE A N 1
ATOM 697 C CA . ILE A 1 95 ? 0.497 -1.323 -8.891 1.00 94.19 95 ILE A CA 1
ATOM 698 C C . ILE A 1 95 ? -0.179 -0.213 -8.099 1.00 94.19 95 ILE A C 1
ATOM 700 O O . ILE A 1 95 ? -1.354 -0.341 -7.752 1.00 94.19 95 ILE A O 1
ATOM 704 N N . VAL A 1 96 ? 0.567 0.837 -7.778 1.00 96.44 96 VAL A N 1
ATOM 705 C CA . VAL A 1 96 ? 0.030 2.017 -7.104 1.00 96.44 96 VAL A CA 1
ATOM 706 C C . VAL A 1 96 ? 0.151 3.178 -8.066 1.00 96.44 96 VAL A C 1
ATOM 708 O O . VAL A 1 96 ? 1.246 3.488 -8.517 1.00 96.44 96 VAL A O 1
ATOM 711 N N . GLU A 1 97 ? -0.964 3.810 -8.388 1.00 96.44 97 GLU A N 1
ATOM 712 C CA . GLU A 1 97 ? -1.015 4.969 -9.273 1.00 96.44 97 GLU A CA 1
ATOM 713 C C . GLU A 1 97 ? -1.564 6.158 -8.500 1.00 96.44 97 GLU A C 1
ATOM 715 O O . GLU A 1 97 ? -2.549 6.023 -7.773 1.00 96.44 97 GLU A O 1
ATOM 720 N N . GLN A 1 98 ? -0.947 7.325 -8.671 1.00 95.38 98 GLN A N 1
ATOM 721 C CA . GLN A 1 98 ? -1.511 8.567 -8.161 1.00 95.38 98 GLN A CA 1
ATOM 722 C C . GLN A 1 98 ? -2.407 9.192 -9.229 1.00 95.38 98 GLN A C 1
ATOM 724 O O . GLN A 1 98 ? -1.969 9.480 -10.346 1.00 95.38 98 GLN A O 1
ATOM 729 N N . ASN A 1 99 ? -3.668 9.410 -8.872 1.00 94.94 99 ASN A N 1
ATOM 730 C CA . ASN A 1 99 ? -4.648 10.061 -9.725 1.00 94.94 99 ASN A CA 1
ATOM 731 C C . ASN A 1 99 ? -4.469 11.592 -9.692 1.00 94.94 99 ASN A C 1
ATOM 733 O O . ASN A 1 99 ? -3.937 12.137 -8.719 1.00 94.94 99 ASN A O 1
ATOM 737 N N . PRO A 1 100 ? -4.956 12.327 -10.710 1.00 92.31 100 PRO A N 1
ATOM 738 C CA . PRO A 1 100 ? -4.871 13.792 -10.746 1.00 92.31 100 PRO A CA 1
ATOM 739 C C . PRO A 1 100 ? -5.567 14.509 -9.580 1.00 92.31 100 PRO A C 1
ATOM 741 O O . PRO A 1 100 ? -5.229 15.650 -9.278 1.00 92.31 100 PRO A O 1
ATOM 744 N N . ASP A 1 101 ? -6.539 13.857 -8.937 1.00 91.81 101 ASP A N 1
ATOM 745 C CA . ASP A 1 101 ? -7.236 14.366 -7.751 1.00 91.81 101 ASP A CA 1
ATOM 746 C C . ASP A 1 101 ? -6.489 14.087 -6.432 1.00 91.81 101 ASP A C 1
ATOM 748 O O . ASP A 1 101 ? -6.960 14.465 -5.362 1.00 91.81 101 ASP A O 1
ATOM 752 N N . GLY A 1 102 ? -5.319 13.443 -6.503 1.00 91.44 102 GLY A N 1
ATOM 753 C CA . GLY A 1 102 ? -4.489 13.082 -5.357 1.00 91.44 102 GLY A CA 1
ATOM 754 C C . GLY A 1 102 ? -4.848 11.748 -4.701 1.00 91.44 102 GLY A C 1
ATOM 755 O O . GLY A 1 102 ? -4.105 11.306 -3.825 1.00 91.44 102 GLY A O 1
ATOM 756 N N . SER A 1 103 ? -5.933 11.084 -5.117 1.00 95.56 103 SER A N 1
ATOM 757 C CA . SER A 1 103 ? -6.247 9.729 -4.657 1.00 95.56 103 SER A CA 1
ATOM 758 C C . SER A 1 103 ? -5.263 8.701 -5.226 1.00 95.56 103 SER A C 1
ATOM 760 O O . SER A 1 103 ? -4.610 8.932 -6.245 1.00 95.56 103 SER A O 1
ATOM 762 N N . LEU A 1 104 ? -5.164 7.547 -4.570 1.00 97.19 104 LEU A N 1
ATOM 763 C CA . LEU A 1 104 ? -4.353 6.421 -5.020 1.00 97.19 104 LEU A CA 1
ATOM 764 C C . LEU A 1 104 ? -5.238 5.312 -5.571 1.00 97.19 104 LEU A C 1
ATOM 766 O O . LEU A 1 104 ? -6.156 4.853 -4.891 1.00 97.19 104 LEU A O 1
ATOM 770 N N . THR A 1 105 ? -4.922 4.825 -6.764 1.00 96.88 105 THR A N 1
ATOM 771 C CA . THR A 1 105 ? -5.448 3.556 -7.267 1.00 96.88 105 THR A CA 1
ATOM 772 C C . THR A 1 105 ? -4.443 2.462 -6.935 1.00 96.88 105 THR A C 1
ATOM 774 O O . THR A 1 105 ? -3.316 2.482 -7.418 1.00 96.88 105 THR A O 1
ATOM 777 N N . VAL A 1 106 ? -4.838 1.497 -6.104 1.00 95.31 106 VAL A N 1
ATOM 778 C CA . VAL A 1 106 ? -4.010 0.334 -5.757 1.00 95.31 106 VAL A C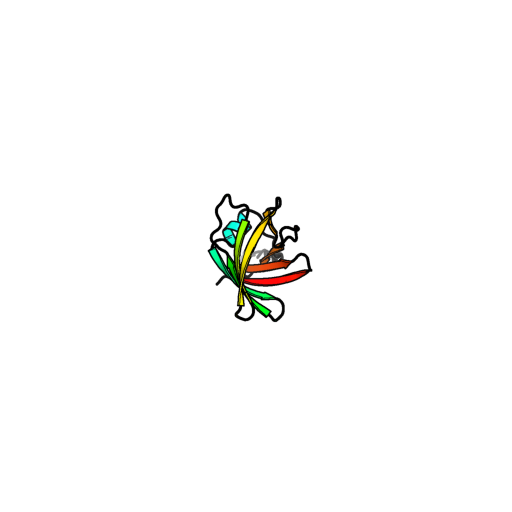A 1
ATOM 779 C C . VAL A 1 106 ? -4.596 -0.902 -6.428 1.00 95.31 106 VAL A C 1
ATOM 781 O O . VAL A 1 106 ? -5.619 -1.441 -5.994 1.00 95.31 106 VAL A O 1
ATOM 784 N N . THR A 1 107 ? -3.936 -1.374 -7.479 1.00 93.75 107 THR A N 1
ATOM 785 C CA . THR A 1 107 ? -4.350 -2.540 -8.263 1.00 93.75 107 THR A CA 1
ATOM 786 C C . THR A 1 107 ? -3.600 -3.783 -7.807 1.00 93.75 107 THR A C 1
ATOM 788 O O . THR A 1 107 ? -2.376 -3.803 -7.699 1.00 93.75 107 THR A O 1
ATOM 791 N N . ARG A 1 108 ? -4.351 -4.841 -7.512 1.00 88.50 108 ARG A N 1
ATOM 792 C CA . ARG A 1 108 ? -3.838 -6.163 -7.146 1.00 88.50 108 ARG A CA 1
ATOM 793 C C . ARG A 1 108 ? -3.485 -6.976 -8.388 1.00 88.50 108 ARG A C 1
ATOM 795 O O . ARG A 1 108 ? -4.086 -6.791 -9.442 1.00 88.50 108 ARG A O 1
ATOM 802 N N . ALA A 1 109 ? -2.620 -7.975 -8.219 1.00 83.62 109 ALA A N 1
ATOM 803 C CA . ALA A 1 109 ? -2.294 -8.938 -9.273 1.00 83.62 109 ALA A CA 1
ATOM 804 C C . ALA A 1 109 ? -3.520 -9.687 -9.846 1.00 83.62 109 ALA A C 1
ATOM 806 O O . ALA A 1 109 ? -3.506 -10.087 -11.004 1.00 83.62 109 ALA A O 1
ATOM 807 N N . ASP A 1 110 ? -4.602 -9.842 -9.069 1.00 85.00 110 ASP A N 1
ATOM 808 C CA . ASP A 1 110 ? -5.871 -10.438 -9.525 1.00 85.00 110 ASP A CA 1
ATOM 809 C C . ASP A 1 110 ? -6.780 -9.460 -10.301 1.00 85.00 110 ASP A C 1
ATOM 811 O O . ASP A 1 110 ? -7.938 -9.774 -10.580 1.00 85.00 110 ASP A O 1
ATOM 815 N N . GLY A 1 111 ? -6.279 -8.266 -10.631 1.00 87.81 111 GLY A N 1
ATOM 816 C CA . GLY A 1 111 ? -6.992 -7.225 -11.373 1.00 87.81 111 GLY A CA 1
ATOM 817 C C . GLY A 1 111 ? -7.993 -6.427 -10.539 1.00 87.81 111 GLY A C 1
ATOM 818 O O . GLY A 1 111 ? -8.606 -5.490 -11.047 1.00 87.81 111 GLY A O 1
ATOM 819 N N . LYS A 1 112 ? -8.180 -6.752 -9.253 1.00 89.44 112 LYS A N 1
ATOM 820 C CA . LYS A 1 112 ? -9.039 -5.947 -8.384 1.00 89.44 112 LYS A CA 1
ATOM 821 C C . LYS A 1 112 ? -8.305 -4.683 -7.952 1.00 89.44 112 LYS A C 1
ATOM 823 O O . LYS A 1 112 ? -7.200 -4.761 -7.420 1.00 89.44 112 LYS A O 1
ATOM 828 N N . ALA A 1 113 ? -8.966 -3.541 -8.085 1.00 92.94 113 ALA A N 1
ATOM 829 C CA . ALA A 1 113 ? -8.440 -2.254 -7.654 1.00 92.94 113 ALA A CA 1
ATOM 830 C C . ALA A 1 113 ? -9.212 -1.698 -6.455 1.00 92.94 113 ALA A C 1
ATOM 832 O O . ALA A 1 113 ? -10.402 -1.975 -6.275 1.00 92.94 113 ALA A O 1
ATOM 833 N N . MET A 1 114 ? -8.517 -0.909 -5.647 1.00 94.94 114 MET A N 1
ATOM 834 C CA . MET A 1 114 ? -9.116 -0.022 -4.657 1.00 94.94 114 MET A CA 1
ATOM 835 C C . MET A 1 114 ? -8.713 1.416 -4.958 1.00 94.94 114 MET A C 1
ATOM 837 O O . MET A 1 114 ? -7.582 1.658 -5.372 1.00 94.94 114 MET A O 1
ATOM 841 N N . VAL A 1 115 ? -9.637 2.347 -4.747 1.00 97.31 115 VAL A N 1
ATOM 842 C CA . VAL A 1 115 ? -9.356 3.787 -4.793 1.00 97.31 115 VAL A CA 1
ATOM 843 C C . VAL A 1 115 ? -9.293 4.284 -3.360 1.00 97.31 115 VAL A C 1
ATOM 845 O O . VAL A 1 115 ? -10.220 4.020 -2.598 1.00 97.31 115 VAL A O 1
ATOM 848 N N . CYS A 1 116 ? -8.205 4.953 -3.005 1.00 97.75 116 CYS A N 1
ATOM 849 C CA . CYS A 1 116 ? -7.835 5.335 -1.650 1.00 97.75 116 CYS A CA 1
ATOM 850 C C . CYS A 1 116 ? -7.612 6.844 -1.568 1.00 97.75 116 CYS A C 1
ATOM 852 O O . CYS A 1 116 ? -6.783 7.395 -2.289 1.00 97.75 116 CYS A O 1
ATOM 854 N N . ILE A 1 117 ? -8.333 7.516 -0.680 1.00 97.56 117 ILE A N 1
ATOM 855 C CA . ILE A 1 117 ? -8.226 8.958 -0.454 1.00 97.56 117 ILE A CA 1
ATOM 856 C C . ILE A 1 117 ? -7.523 9.164 0.884 1.00 97.56 117 ILE A C 1
ATOM 858 O O . ILE A 1 117 ? -7.904 8.537 1.869 1.00 97.56 117 ILE A O 1
ATOM 862 N N . SER A 1 118 ? -6.484 10.001 0.913 1.00 95.94 118 SER A N 1
ATOM 863 C CA . SER A 1 118 ? -5.771 10.309 2.158 1.00 95.94 118 SER A CA 1
ATOM 864 C C . SER A 1 118 ? -6.710 10.978 3.157 1.00 95.94 118 SER A C 1
ATOM 866 O O . SER A 1 118 ? -7.492 11.852 2.776 1.00 95.94 118 SER A O 1
ATOM 868 N N . ARG A 1 119 ? -6.603 10.572 4.419 1.00 89.88 119 ARG A N 1
ATOM 869 C CA . ARG A 1 119 ? -7.361 11.115 5.547 1.00 89.88 119 ARG A CA 1
ATOM 870 C C . ARG A 1 119 ? -6.586 12.195 6.297 1.00 89.88 119 ARG A C 1
ATOM 872 O O . ARG A 1 119 ? -5.341 12.100 6.336 1.00 89.88 119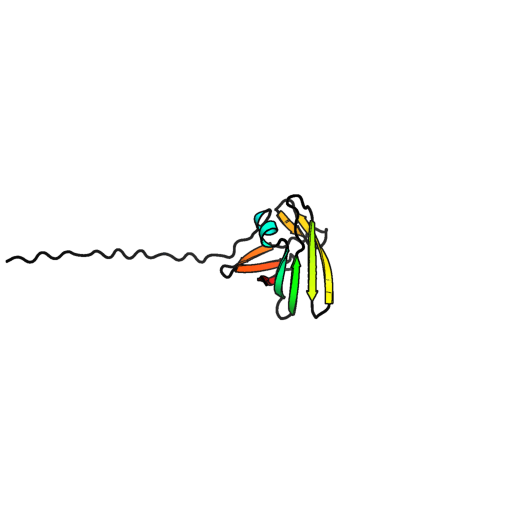 ARG A O 1
#

Foldseek 3Di:
DDDDDDDDPPPDPPPPPDPPDFDWDFAPRVLVLQAQWKWFKDFPPWTKIKGWYHDDNPDQKTWIWMQTPNDIDTAIFGQDPRRFTHGDVPPFTWTWTQDPVRWIWTATSVRTIMTIDID

pLDDT: mean 84.28, std 18.12, range [40.22, 98.25]

Secondary structure (DSSP, 8-state):
----------------------EE--HHHHHHHHTT-EEEEEETTEEEEEEEPP--TT-SEEEEEEEETTEEEEEEEEEPTTS-EESSSS--EEEEEE-TTS-EEEE-TTS-EEEEEE-

Mean predicted aligned error: 9.57 Å

Radius of gyration: 22.03 Å; Cα contacts (8 Å, |Δi|>4): 222; chains: 1; bounding box: 35×78×53 Å